Protein AF-A0A6V7K1M5-F1 (afdb_monomer_lite)

pLDDT: mean 80.08, std 12.72, range [46.94, 94.69]

Structure (mmCIF, N/CA/C/O backbone):
data_AF-A0A6V7K1M5-F1
#
_entry.id   AF-A0A6V7K1M5-F1
#
loop_
_atom_site.group_PDB
_atom_site.id
_atom_site.type_symbol
_atom_site.label_atom_id
_atom_site.label_alt_id
_atom_site.label_comp_id
_atom_site.label_asym_id
_atom_site.label_entity_id
_atom_site.label_seq_id
_atom_site.pdbx_PDB_ins_code
_atom_site.Cartn_x
_atom_site.Cartn_y
_atom_site.Cartn_z
_atom_site.occupancy
_atom_site.B_iso_or_equiv
_atom_site.auth_seq_id
_atom_site.auth_comp_id
_atom_site.auth_asym_id
_atom_site.auth_atom_id
_atom_site.pdbx_PDB_model_num
ATOM 1 N N . ALA A 1 1 ? 16.543 -2.534 -10.022 1.00 59.41 1 ALA A N 1
ATOM 2 C CA . ALA A 1 1 ? 15.081 -2.476 -9.816 1.00 59.41 1 ALA A CA 1
ATOM 3 C C . ALA A 1 1 ? 14.669 -3.767 -9.125 1.00 59.41 1 ALA A C 1
ATOM 5 O O . ALA A 1 1 ? 15.371 -4.754 -9.312 1.00 59.41 1 ALA A O 1
ATOM 6 N N . GLY A 1 2 ? 13.635 -3.751 -8.284 1.00 70.31 2 GLY A N 1
ATOM 7 C CA . GLY A 1 2 ? 13.153 -4.983 -7.650 1.00 70.31 2 GLY A CA 1
ATOM 8 C C . GLY A 1 2 ? 12.449 -5.914 -8.647 1.00 70.31 2 GLY A C 1
ATOM 9 O O . GLY A 1 2 ? 12.216 -5.525 -9.790 1.00 70.31 2 GLY A O 1
ATOM 10 N N . ASP A 1 3 ? 12.139 -7.135 -8.213 1.00 83.81 3 ASP A N 1
ATOM 11 C CA . ASP A 1 3 ? 11.493 -8.164 -9.036 1.00 83.81 3 ASP A CA 1
ATOM 12 C C . ASP A 1 3 ? 10.004 -7.843 -9.256 1.00 83.81 3 ASP A C 1
ATOM 14 O O . ASP A 1 3 ? 9.194 -7.871 -8.328 1.00 83.81 3 ASP A O 1
ATOM 18 N N . GLU A 1 4 ? 9.640 -7.520 -10.497 1.00 83.56 4 GLU A N 1
ATOM 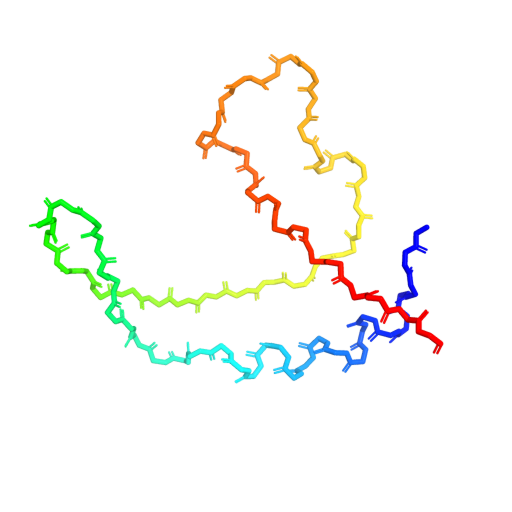19 C CA . GLU A 1 4 ? 8.268 -7.182 -10.879 1.00 83.56 4 GLU A CA 1
ATOM 20 C C . GLU A 1 4 ? 7.285 -8.332 -10.624 1.00 83.56 4 GLU A C 1
ATOM 22 O O . GLU A 1 4 ? 6.187 -8.095 -10.113 1.00 83.56 4 GLU A O 1
ATOM 27 N N . ALA A 1 5 ? 7.675 -9.574 -10.926 1.00 88.06 5 ALA A N 1
ATOM 28 C CA . ALA A 1 5 ? 6.811 -10.737 -10.748 1.00 88.06 5 ALA A CA 1
ATOM 29 C C . ALA A 1 5 ? 6.499 -10.957 -9.263 1.00 88.06 5 ALA A C 1
ATOM 31 O O . ALA A 1 5 ? 5.349 -11.227 -8.899 1.00 88.06 5 ALA A O 1
ATOM 32 N N . LEU A 1 6 ? 7.495 -10.745 -8.398 1.00 86.94 6 LEU A N 1
ATOM 33 C CA . LEU A 1 6 ? 7.305 -10.766 -6.951 1.00 86.94 6 LEU A CA 1
ATOM 34 C C . LEU A 1 6 ? 6.284 -9.707 -6.508 1.00 86.94 6 LEU A C 1
ATOM 36 O O . LEU A 1 6 ? 5.319 -10.042 -5.821 1.00 86.94 6 LEU A O 1
ATOM 40 N N . PHE A 1 7 ? 6.428 -8.445 -6.924 1.00 84.69 7 PHE A N 1
ATOM 41 C CA . PHE A 1 7 ? 5.485 -7.389 -6.524 1.00 84.69 7 PHE A CA 1
ATOM 42 C C . PHE A 1 7 ? 4.069 -7.611 -7.060 1.00 84.69 7 PHE A C 1
ATOM 44 O O . PHE A 1 7 ? 3.093 -7.368 -6.344 1.00 84.69 7 PHE A O 1
ATOM 51 N N . LEU A 1 8 ? 3.936 -8.117 -8.288 1.00 87.81 8 LEU A N 1
ATOM 52 C CA . LEU A 1 8 ? 2.638 -8.488 -8.849 1.00 87.81 8 LEU A CA 1
ATOM 53 C C . LEU A 1 8 ? 1.978 -9.617 -8.050 1.00 87.81 8 LEU A C 1
ATOM 55 O O . LEU A 1 8 ? 0.766 -9.569 -7.839 1.00 87.81 8 LEU A O 1
ATOM 59 N N . SER A 1 9 ? 2.757 -10.578 -7.542 1.00 90.31 9 SER A N 1
ATOM 60 C CA . SER A 1 9 ? 2.230 -11.641 -6.676 1.00 90.31 9 SER A CA 1
ATOM 61 C C . SER A 1 9 ? 1.694 -11.106 -5.337 1.00 90.31 9 SER A C 1
ATOM 63 O O . SER A 1 9 ? 0.698 -11.610 -4.819 1.00 90.31 9 SER A O 1
ATOM 65 N N . LEU A 1 10 ? 2.294 -10.034 -4.807 1.00 88.69 10 LEU A N 1
ATOM 66 C CA . LEU A 1 10 ? 1.881 -9.402 -3.548 1.00 88.69 10 LEU A CA 1
ATOM 67 C C . LEU A 1 10 ? 0.683 -8.458 -3.711 1.00 88.69 10 LEU A C 1
ATOM 69 O O . LEU A 1 10 ? -0.058 -8.236 -2.751 1.00 88.69 10 LEU A O 1
ATOM 73 N N . LYS A 1 11 ? 0.475 -7.910 -4.914 1.00 87.62 11 LYS A N 1
ATOM 74 C CA . LYS A 1 11 ? -0.538 -6.885 -5.213 1.00 87.62 11 LYS A CA 1
ATOM 75 C C . LYS A 1 11 ? -1.921 -7.227 -4.660 1.00 87.62 11 LYS A C 1
ATOM 77 O O . LYS A 1 11 ? -2.524 -6.399 -3.982 1.00 87.62 11 LYS A O 1
ATOM 82 N N . ASN A 1 12 ? -2.435 -8.421 -4.954 1.00 88.88 12 ASN A N 1
ATOM 83 C CA . ASN A 1 12 ? -3.802 -8.787 -4.571 1.00 88.88 12 ASN A CA 1
ATOM 84 C C . ASN A 1 12 ? -3.959 -8.876 -3.051 1.00 88.88 12 ASN A C 1
ATOM 86 O O . ASN A 1 12 ? -4.917 -8.330 -2.509 1.00 88.88 12 ASN A O 1
ATOM 90 N N . ASN A 1 13 ? -2.986 -9.485 -2.371 1.00 90.25 13 ASN A N 1
ATOM 91 C CA . ASN A 1 13 ? -2.991 -9.598 -0.914 1.00 90.25 13 ASN A CA 1
ATOM 92 C C . ASN A 1 13 ? -2.927 -8.215 -0.255 1.00 90.25 13 ASN A C 1
ATOM 94 O O . ASN A 1 13 ? -3.660 -7.949 0.693 1.00 90.25 13 ASN A O 1
ATOM 98 N N . LEU A 1 14 ? -2.100 -7.310 -0.786 1.00 87.81 14 LEU A N 1
ATOM 99 C CA . LEU A 1 14 ? -1.988 -5.946 -0.272 1.00 87.81 14 LEU A CA 1
ATOM 100 C C . LEU A 1 14 ? -3.274 -5.142 -0.474 1.00 87.81 14 LEU A C 1
ATOM 102 O O . LEU A 1 14 ? -3.692 -4.439 0.439 1.00 87.81 14 LEU A O 1
ATOM 106 N N . LEU A 1 15 ? -3.924 -5.261 -1.635 1.00 88.12 15 LEU A N 1
ATOM 107 C CA . LEU A 1 15 ? -5.201 -4.587 -1.887 1.00 88.12 15 LEU A CA 1
ATOM 108 C C . LEU A 1 15 ? -6.320 -5.122 -0.985 1.00 88.12 15 LEU A C 1
ATOM 110 O O . LEU A 1 15 ? -7.125 -4.339 -0.493 1.00 88.12 15 LEU A O 1
ATOM 114 N N . GLN A 1 16 ? -6.351 -6.433 -0.734 1.00 89.50 16 GLN A N 1
ATOM 115 C CA . GLN A 1 16 ? -7.328 -7.059 0.164 1.00 89.50 16 GLN A CA 1
ATOM 116 C C . GLN A 1 16 ? -7.074 -6.751 1.644 1.00 89.50 16 GLN A C 1
ATOM 118 O O . GLN A 1 16 ? -8.012 -6.761 2.436 1.00 89.50 16 GLN A O 1
ATOM 123 N N . ALA A 1 17 ? -5.828 -6.460 2.024 1.00 89.81 17 ALA A N 1
ATOM 124 C CA . ALA A 1 17 ? -5.476 -6.067 3.385 1.00 89.81 17 ALA A CA 1
ATOM 125 C C . ALA A 1 17 ? -5.923 -4.635 3.737 1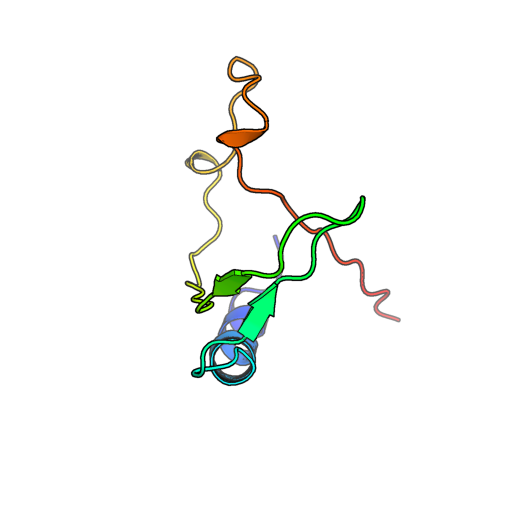.00 89.81 17 ALA A C 1
ATOM 127 O O . ALA A 1 17 ? -5.879 -4.250 4.907 1.00 89.81 17 ALA A O 1
ATOM 128 N N . ILE A 1 18 ? -6.342 -3.834 2.752 1.00 89.50 18 ILE A N 1
ATOM 129 C CA . ILE A 1 18 ? -6.831 -2.477 2.993 1.00 89.50 18 ILE A CA 1
ATOM 130 C C . ILE A 1 18 ? -8.272 -2.543 3.511 1.00 89.50 18 ILE A C 1
ATOM 132 O O . ILE A 1 18 ? -9.119 -3.181 2.883 1.00 89.50 18 ILE A O 1
ATOM 136 N N . PRO A 1 19 ? -8.586 -1.851 4.620 1.00 91.19 19 PRO A N 1
ATOM 137 C CA . PRO A 1 19 ? -9.950 -1.770 5.122 1.00 91.19 19 PRO A CA 1
ATOM 138 C C . PRO A 1 19 ? -10.917 -1.222 4.063 1.00 91.19 19 PRO A C 1
ATOM 140 O O . PRO A 1 19 ? -10.738 -0.112 3.564 1.00 91.19 19 PRO A O 1
ATOM 143 N N . LEU A 1 20 ? -11.958 -1.999 3.751 1.00 89.56 20 LEU A N 1
ATOM 144 C CA . LEU A 1 20 ? -13.052 -1.576 2.863 1.00 89.56 20 LEU A CA 1
ATOM 145 C C . LEU A 1 20 ? -13.979 -0.562 3.547 1.00 89.56 20 LEU A C 1
ATOM 147 O O . LEU A 1 20 ? -14.558 0.320 2.905 1.00 89.56 20 LEU A O 1
ATOM 151 N N . GLU A 1 21 ? -14.104 -0.693 4.864 1.00 93.00 21 GLU A N 1
ATOM 152 C CA . GLU A 1 21 ? -14.912 0.184 5.692 1.00 93.00 21 GLU A CA 1
ATOM 153 C C . GLU A 1 21 ? -14.160 1.451 6.089 1.00 93.00 21 GLU A C 1
ATOM 155 O O . GLU A 1 21 ? -12.931 1.540 6.043 1.00 93.00 21 GLU A O 1
ATOM 160 N N . SER A 1 22 ? -14.932 2.456 6.493 1.00 93.12 22 SER A N 1
ATOM 161 C CA . SER A 1 22 ? -14.363 3.695 7.009 1.00 93.12 22 SER A CA 1
ATOM 162 C C . SER A 1 22 ? -13.617 3.436 8.320 1.00 93.12 22 SER A C 1
ATOM 164 O O . SER A 1 22 ? -14.137 2.769 9.213 1.00 93.12 22 SER A O 1
ATOM 166 N N . VAL A 1 23 ? -12.418 3.997 8.451 1.00 92.56 23 VAL A N 1
ATOM 167 C CA . VAL A 1 23 ? -11.558 3.868 9.632 1.00 92.56 23 VAL A CA 1
ATOM 168 C C . VAL A 1 23 ? -11.368 5.210 10.330 1.00 92.56 23 VAL A C 1
ATOM 170 O O . VAL A 1 23 ? -11.415 6.275 9.709 1.00 92.56 23 VAL A O 1
ATOM 173 N N . GLU A 1 24 ? -11.129 5.173 11.639 1.00 93.56 24 GLU A N 1
ATOM 174 C CA . GLU A 1 24 ? -10.798 6.370 12.411 1.00 93.56 24 GLU A CA 1
ATOM 175 C C . GLU A 1 24 ? -9.352 6.809 12.164 1.00 93.56 24 GLU A C 1
ATOM 177 O O . GLU A 1 24 ? -8.395 6.113 12.505 1.00 93.56 24 GLU A O 1
ATOM 182 N N . TRP A 1 25 ? -9.176 8.025 11.659 1.00 91.06 25 TRP A N 1
ATOM 183 C CA . TRP A 1 25 ? -7.886 8.688 11.602 1.00 91.06 25 TRP A CA 1
ATOM 184 C C . TRP A 1 25 ? -7.671 9.554 12.841 1.00 91.06 25 TRP A C 1
ATOM 186 O O . TRP A 1 25 ? -8.240 10.644 12.984 1.00 91.06 25 TRP A O 1
ATOM 196 N N . ARG A 1 26 ? -6.805 9.067 13.731 1.00 91.88 26 ARG A N 1
ATOM 197 C CA . ARG A 1 26 ? -6.354 9.789 14.925 1.00 91.88 26 ARG A CA 1
ATOM 198 C C . ARG A 1 26 ? -5.094 10.580 14.599 1.00 91.88 26 ARG A C 1
ATOM 200 O O . ARG A 1 26 ? -4.125 10.038 14.073 1.00 91.88 26 ARG A O 1
ATOM 207 N N . ARG A 1 27 ? -5.113 11.879 14.894 1.00 87.12 27 ARG A N 1
ATOM 208 C CA . ARG A 1 27 ? -4.015 12.806 14.594 1.00 87.12 27 ARG A CA 1
ATOM 209 C C . ARG A 1 27 ? -3.412 13.339 15.888 1.00 87.12 27 ARG A C 1
ATOM 211 O O . ARG A 1 27 ? -4.127 13.586 16.855 1.00 87.12 27 ARG A O 1
ATOM 218 N N . SER A 1 28 ? -2.101 13.558 15.877 1.00 89.88 28 SER A N 1
ATOM 219 C CA . SER A 1 28 ? -1.358 14.098 17.018 1.00 89.88 28 SER A CA 1
ATOM 220 C C . SER A 1 28 ? -1.880 15.469 17.467 1.00 89.88 28 SER A C 1
ATOM 222 O O . SER A 1 28 ? -2.513 16.195 16.692 1.00 89.88 28 SER A O 1
ATOM 224 N N . PHE A 1 29 ? -1.542 15.843 18.705 1.00 89.56 29 PHE A N 1
ATOM 225 C CA . PHE A 1 29 ? -1.874 17.136 19.322 1.00 89.56 29 PHE A CA 1
ATOM 226 C C . PHE A 1 29 ? -3.380 17.385 19.499 1.00 89.56 29 PHE A C 1
ATOM 228 O O . PHE A 1 29 ? -3.863 18.487 19.252 1.00 89.56 29 PHE A O 1
ATOM 235 N N . GLY A 1 30 ? -4.134 16.352 19.896 1.00 89.00 30 GLY A N 1
ATOM 236 C CA . GLY A 1 30 ? -5.547 16.485 20.280 1.00 89.00 30 GLY A CA 1
ATOM 237 C C . GLY A 1 30 ? -6.482 16.907 19.144 1.00 89.00 30 GLY A C 1
ATOM 238 O O . GLY A 1 30 ? -7.584 17.391 19.392 1.00 89.00 30 GLY A O 1
ATOM 239 N N . ARG A 1 31 ? -6.050 16.763 17.887 1.00 92.62 31 ARG A N 1
ATOM 240 C CA . ARG A 1 31 ? -6.873 17.122 16.730 1.00 92.62 31 ARG A CA 1
ATOM 241 C C . ARG A 1 31 ? -8.096 16.193 16.642 1.00 92.62 31 ARG A C 1
ATOM 243 O O . ARG A 1 31 ? -7.957 15.005 16.938 1.00 92.62 31 ARG A O 1
ATOM 250 N N . PRO A 1 32 ? -9.257 16.692 16.175 1.00 94.69 32 PRO A N 1
ATOM 251 C CA . PRO A 1 32 ? -10.463 15.880 16.053 1.00 94.69 32 PRO A CA 1
ATOM 252 C C . PRO A 1 32 ? -10.243 14.625 15.207 1.00 94.69 32 PRO A C 1
ATOM 254 O O . PRO A 1 32 ? -9.582 14.678 14.162 1.00 94.69 32 PRO A O 1
ATOM 257 N N . ILE A 1 33 ? -10.833 13.518 15.658 1.00 94.69 33 ILE A N 1
ATOM 258 C CA . ILE A 1 33 ? -10.853 12.254 14.923 1.00 94.69 33 ILE A CA 1
ATOM 259 C C . ILE A 1 33 ? -11.683 12.447 13.654 1.00 94.69 33 ILE A C 1
ATOM 261 O O . ILE A 1 33 ? -12.757 13.050 13.685 1.00 94.69 33 ILE A O 1
ATOM 265 N N . LYS A 1 34 ? -11.175 11.943 12.529 1.00 93.75 34 LYS A N 1
ATOM 266 C CA . LYS A 1 34 ? -11.901 11.928 11.255 1.00 93.75 34 LYS A CA 1
ATOM 267 C C . LYS A 1 34 ? -12.158 10.496 10.823 1.00 93.75 34 LYS A C 1
ATOM 269 O O . LYS A 1 34 ? -11.264 9.668 10.927 1.00 93.75 34 LYS A O 1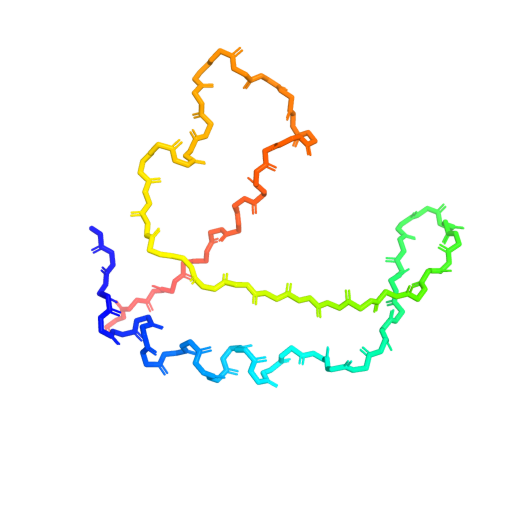
ATOM 274 N N . SER A 1 35 ? -13.344 10.226 10.296 1.00 94.50 35 SER A N 1
ATOM 275 C CA . SER A 1 35 ? -13.627 8.967 9.607 1.00 94.50 35 SER A CA 1
ATOM 276 C C . SER A 1 35 ? -13.153 9.084 8.157 1.00 94.50 35 SER A C 1
ATOM 278 O O . SER A 1 35 ? -13.495 10.062 7.485 1.00 94.50 35 SER A O 1
ATOM 280 N N . ILE A 1 36 ? -12.321 8.150 7.695 1.00 92.69 36 ILE A N 1
ATOM 281 C CA . ILE A 1 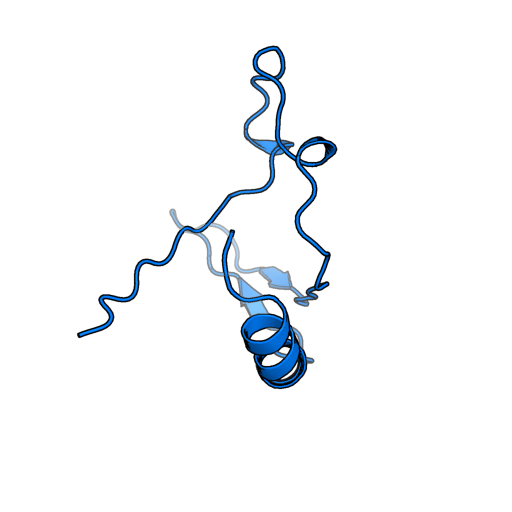36 ? -11.758 8.149 6.339 1.00 92.69 36 ILE A CA 1
ATOM 282 C C . ILE A 1 36 ? -11.899 6.774 5.689 1.00 92.69 36 ILE A C 1
ATOM 284 O O . ILE A 1 36 ? -11.800 5.753 6.359 1.00 92.69 36 ILE A O 1
ATOM 288 N N . LYS A 1 37 ? -12.053 6.744 4.365 1.00 92.19 37 LYS A N 1
ATOM 289 C CA . LYS A 1 37 ? -11.904 5.520 3.572 1.00 92.19 37 LYS A CA 1
ATOM 290 C C . LYS A 1 37 ? -10.534 5.503 2.920 1.00 92.19 37 LYS A C 1
ATOM 292 O O . LYS A 1 37 ? -10.088 6.523 2.393 1.00 92.19 37 LYS A O 1
ATOM 297 N N . LEU A 1 38 ? -9.880 4.351 2.966 1.00 87.94 38 LEU A N 1
ATOM 298 C CA . LEU A 1 38 ? -8.590 4.143 2.329 1.00 87.94 38 LEU A CA 1
ATOM 299 C C . LEU A 1 38 ? -8.797 3.512 0.955 1.00 87.94 38 LEU A C 1
ATOM 301 O O . LEU A 1 38 ? -9.702 2.710 0.750 1.00 87.94 38 LEU A O 1
ATOM 305 N N . ASN A 1 39 ? -7.949 3.894 0.010 1.00 85.44 39 ASN A N 1
ATOM 306 C CA . ASN A 1 39 ? -7.868 3.259 -1.293 1.00 85.44 39 ASN A CA 1
ATOM 307 C C . ASN A 1 39 ? -6.396 3.199 -1.701 1.00 85.44 39 ASN A C 1
ATOM 309 O O . ASN A 1 39 ? -5.622 4.091 -1.343 1.00 85.44 39 ASN A O 1
ATOM 313 N N . ALA A 1 40 ? -6.016 2.174 -2.453 1.00 85.44 40 ALA A N 1
ATOM 314 C CA . ALA A 1 40 ? -4.682 2.070 -3.017 1.00 85.44 40 ALA A CA 1
ATOM 315 C C . ALA A 1 40 ? -4.744 1.630 -4.472 1.00 85.44 40 ALA A C 1
ATOM 317 O O . ALA A 1 40 ? -5.625 0.888 -4.900 1.00 85.44 40 ALA A O 1
ATOM 318 N N . SER A 1 41 ? -3.748 2.080 -5.224 1.00 85.31 41 SER A N 1
ATOM 319 C CA . SER A 1 41 ? -3.531 1.667 -6.600 1.00 85.31 41 SER A CA 1
ATOM 320 C C . SER A 1 41 ? -2.093 1.196 -6.745 1.00 85.31 41 SER A C 1
ATOM 322 O O . SER A 1 41 ? -1.171 1.798 -6.198 1.00 85.31 41 SER A O 1
ATOM 324 N N . PHE A 1 42 ? -1.920 0.088 -7.457 1.00 85.25 42 PHE A N 1
ATOM 325 C CA . PHE A 1 42 ? -0.606 -0.419 -7.823 1.00 85.25 42 PHE A CA 1
ATOM 326 C C . PHE A 1 42 ? -0.259 0.112 -9.207 1.00 85.25 42 PHE A C 1
ATOM 328 O O . PHE A 1 42 ? -0.983 -0.165 -10.166 1.00 85.25 42 PHE A O 1
ATOM 335 N N . VAL A 1 43 ? 0.843 0.850 -9.297 1.00 83.81 43 VAL A N 1
ATOM 336 C CA . VAL A 1 43 ? 1.364 1.396 -10.551 1.00 83.81 43 VAL A CA 1
ATOM 337 C C . VAL A 1 43 ? 2.789 0.891 -10.780 1.00 83.81 43 VAL A C 1
ATOM 339 O O . VAL A 1 43 ? 3.546 0.776 -9.812 1.00 83.81 43 VAL A O 1
ATOM 342 N N . PRO A 1 44 ? 3.175 0.572 -12.028 1.00 81.56 44 PRO A N 1
ATOM 343 C CA . PRO A 1 44 ? 4.566 0.291 -12.355 1.00 81.56 44 PRO A CA 1
ATOM 344 C C . PRO A 1 44 ? 5.462 1.475 -11.992 1.00 81.56 44 PRO A C 1
ATOM 346 O O . PRO A 1 44 ? 5.047 2.634 -12.075 1.00 81.56 44 PRO A O 1
ATOM 349 N N . PHE A 1 45 ? 6.705 1.189 -11.611 1.00 80.06 45 PHE A N 1
ATOM 350 C CA . PHE A 1 45 ? 7.678 2.241 -11.355 1.00 80.06 45 PHE A CA 1
ATOM 351 C C . PHE A 1 45 ? 7.899 3.081 -12.621 1.00 80.06 45 PHE A C 1
ATOM 353 O O . PHE A 1 45 ? 8.219 2.546 -13.681 1.00 80.06 45 PHE A O 1
ATOM 360 N N . SER A 1 46 ? 7.782 4.402 -12.48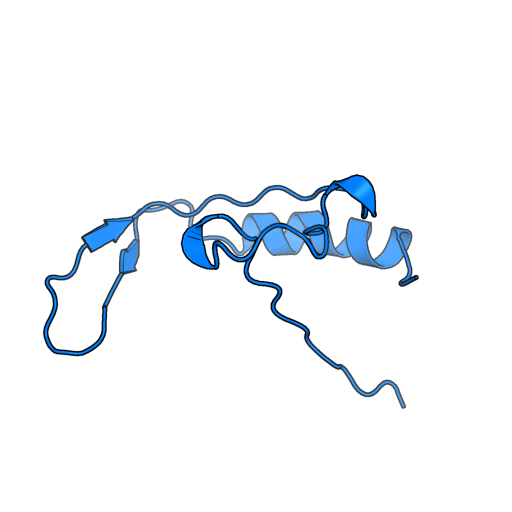4 1.00 82.12 46 SER A N 1
ATOM 361 C CA . SER A 1 46 ? 8.148 5.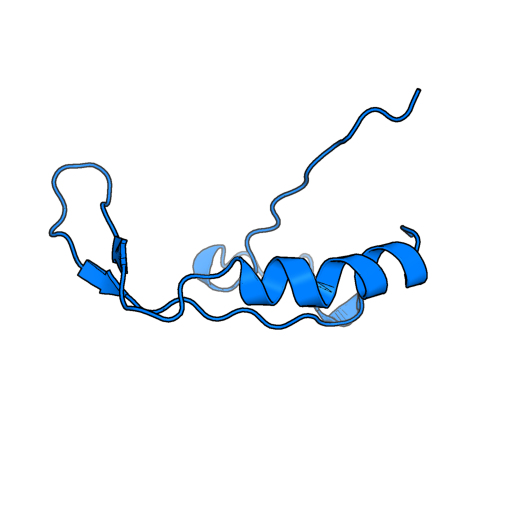366 -13.518 1.00 82.12 46 SER A CA 1
ATOM 362 C C . SER A 1 46 ? 9.012 6.464 -12.912 1.00 82.12 46 SER A C 1
ATOM 364 O O . SER A 1 46 ? 8.653 7.057 -11.894 1.00 82.12 46 SER A O 1
ATOM 366 N N . ARG A 1 47 ? 10.145 6.757 -13.559 1.00 81.62 47 ARG A N 1
ATOM 367 C CA . ARG A 1 47 ? 11.030 7.858 -13.156 1.00 81.62 47 ARG A CA 1
ATOM 368 C C . ARG A 1 47 ? 10.332 9.211 -13.299 1.00 81.62 47 ARG A C 1
ATOM 370 O O . ARG A 1 47 ? 10.584 10.095 -12.492 1.00 81.62 47 ARG A O 1
ATOM 377 N N . ASP A 1 48 ? 9.425 9.338 -14.261 1.00 83.12 48 ASP A N 1
ATOM 378 C CA . ASP A 1 48 ? 8.703 10.584 -14.533 1.00 83.12 48 ASP A CA 1
ATOM 379 C C . ASP A 1 48 ? 7.662 10.907 -13.451 1.00 83.12 48 ASP A C 1
ATOM 381 O O . ASP A 1 48 ? 7.239 12.051 -13.315 1.00 83.12 48 ASP A O 1
ATOM 385 N N . ALA A 1 49 ? 7.258 9.907 -12.658 1.00 77.50 49 ALA A N 1
ATOM 386 C CA . ALA A 1 49 ? 6.392 10.103 -11.497 1.00 77.50 49 ALA A CA 1
ATOM 387 C C . ALA A 1 49 ? 7.161 10.594 -10.256 1.00 77.50 49 ALA A C 1
ATOM 389 O O . ALA A 1 49 ? 6.539 10.955 -9.254 1.00 77.50 49 ALA A O 1
ATOM 390 N N . LEU A 1 50 ? 8.499 10.587 -10.292 1.00 78.12 50 LEU A N 1
ATOM 391 C CA . LEU A 1 50 ? 9.312 11.087 -9.191 1.00 78.12 50 LEU A CA 1
ATOM 392 C C . LEU A 1 50 ? 9.392 12.621 -9.234 1.00 78.12 50 LEU A C 1
ATOM 394 O O . LEU A 1 50 ? 9.451 13.210 -10.314 1.00 78.12 50 LEU A O 1
ATOM 398 N N . PRO A 1 51 ? 9.434 13.284 -8.066 1.00 76.25 51 PRO A N 1
ATOM 399 C CA . PRO A 1 51 ? 9.678 14.719 -7.986 1.00 76.25 51 PRO A CA 1
ATOM 400 C C . PRO A 1 51 ? 10.954 15.127 -8.734 1.00 76.25 51 PRO A C 1
ATOM 402 O O . PRO A 1 51 ? 11.992 14.484 -8.586 1.00 76.25 51 PRO A O 1
ATOM 405 N N . SER A 1 52 ? 10.893 16.219 -9.501 1.00 74.25 52 SER A N 1
ATOM 406 C CA . SER A 1 52 ? 12.094 16.850 -10.066 1.00 74.25 52 SER A CA 1
ATOM 407 C C . SER A 1 52 ? 12.705 17.832 -9.063 1.00 74.25 52 SER A C 1
ATOM 409 O O . SER A 1 52 ? 11.979 18.428 -8.271 1.00 74.25 52 SER A O 1
ATOM 411 N N . GLU A 1 53 ? 14.020 18.062 -9.129 1.00 70.69 53 GLU A N 1
ATOM 412 C CA . GLU A 1 53 ? 14.785 18.918 -8.193 1.00 70.69 53 GLU A CA 1
ATOM 413 C C . GLU A 1 53 ? 14.274 20.369 -8.051 1.00 70.69 53 GLU A C 1
ATOM 415 O O . GLU A 1 53 ? 14.715 21.108 -7.173 1.00 70.69 53 GLU A O 1
ATOM 420 N N . LYS A 1 54 ? 13.357 20.811 -8.919 1.00 69.75 54 LYS A N 1
ATOM 421 C CA . LYS A 1 54 ? 12.809 22.173 -8.915 1.00 69.75 54 LYS A CA 1
ATOM 422 C C . LYS A 1 54 ? 11.496 22.315 -8.143 1.00 69.75 54 LYS A C 1
ATOM 424 O O . LYS A 1 54 ? 11.057 23.447 -7.950 1.00 69.75 54 LYS A O 1
ATOM 429 N N . ASP A 1 55 ? 10.879 21.219 -7.705 1.00 67.31 55 ASP A N 1
ATOM 430 C CA . ASP A 1 55 ? 9.646 21.258 -6.915 1.00 67.31 55 ASP A CA 1
ATOM 431 C C . ASP A 1 55 ? 9.941 20.921 -5.447 1.00 67.31 55 ASP A C 1
ATOM 433 O O . ASP A 1 55 ? 10.434 19.845 -5.121 1.00 67.31 55 ASP A O 1
ATOM 437 N N . TRP A 1 56 ? 9.674 21.886 -4.565 1.00 66.00 56 TRP A N 1
ATOM 438 C CA . TRP A 1 56 ? 9.957 21.811 -3.126 1.00 66.00 56 TRP A CA 1
ATOM 439 C C . TRP A 1 56 ? 8.670 21.711 -2.293 1.00 66.00 56 TRP A C 1
ATOM 441 O O . TRP A 1 56 ? 8.695 21.811 -1.061 1.00 66.00 56 TRP A O 1
ATOM 451 N N . HIS A 1 57 ? 7.510 21.535 -2.937 1.00 72.44 57 HIS A N 1
ATOM 452 C CA . HIS A 1 57 ? 6.232 21.437 -2.241 1.00 72.44 57 HIS A CA 1
ATOM 453 C C . HIS A 1 57 ? 6.019 20.041 -1.644 1.00 72.44 57 HIS A C 1
ATOM 455 O O . HIS A 1 57 ? 5.336 19.199 -2.219 1.00 72.44 57 HIS A O 1
ATOM 461 N N . LEU A 1 58 ? 6.497 19.835 -0.413 1.00 64.44 58 LEU A N 1
ATOM 462 C CA . LEU A 1 58 ? 6.345 18.580 0.346 1.00 64.44 58 LEU A CA 1
ATOM 463 C C . LEU A 1 58 ? 4.912 18.017 0.373 1.00 64.44 58 LEU A C 1
ATOM 465 O O . LEU A 1 58 ? 4.729 16.807 0.372 1.00 64.44 58 LEU A O 1
ATOM 469 N N . ILE A 1 59 ? 3.890 18.880 0.379 1.00 70.00 59 ILE A N 1
ATOM 470 C CA . ILE A 1 59 ? 2.474 18.467 0.418 1.00 70.00 59 ILE A CA 1
ATOM 471 C C . ILE A 1 59 ? 2.025 17.819 -0.900 1.00 70.00 59 ILE A C 1
ATOM 473 O O . ILE A 1 59 ? 1.104 17.006 -0.901 1.00 70.00 59 ILE A O 1
ATOM 477 N N . LYS A 1 60 ? 2.644 18.191 -2.024 1.00 68.38 60 LYS A N 1
ATOM 478 C CA . LYS A 1 60 ? 2.277 17.702 -3.360 1.00 68.38 60 LYS A CA 1
ATOM 479 C C . LYS A 1 60 ? 3.058 16.455 -3.763 1.00 68.38 60 LYS A C 1
ATOM 481 O O . LYS A 1 60 ? 2.711 15.828 -4.761 1.00 68.38 60 LYS A O 1
ATOM 486 N N . HIS A 1 61 ? 4.090 16.096 -3.005 1.00 68.00 61 HIS A N 1
ATOM 487 C CA . HIS A 1 61 ? 4.922 14.949 -3.320 1.00 68.00 61 HIS A CA 1
ATOM 488 C C . HIS A 1 61 ? 4.396 13.667 -2.678 1.00 68.00 61 HIS A C 1
ATOM 490 O O . HIS A 1 61 ? 3.917 13.689 -1.540 1.00 68.00 61 HIS A O 1
ATOM 496 N N . PRO A 1 62 ? 4.505 12.529 -3.385 1.00 67.50 62 PRO A N 1
ATOM 497 C CA . PRO A 1 62 ? 4.255 11.239 -2.770 1.00 67.50 62 PRO A CA 1
ATOM 498 C C . PRO A 1 62 ? 5.237 11.036 -1.611 1.00 67.50 62 PRO A C 1
ATOM 500 O O . PRO A 1 62 ? 6.450 11.172 -1.774 1.00 67.50 62 PRO A O 1
ATOM 503 N N . ILE A 1 63 ? 4.713 10.703 -0.431 1.00 67.50 63 ILE A N 1
ATOM 504 C CA . ILE A 1 63 ? 5.538 10.289 0.706 1.00 67.50 63 ILE A CA 1
ATOM 505 C C . ILE A 1 63 ? 5.992 8.858 0.422 1.00 67.50 63 ILE A C 1
ATOM 507 O O . ILE A 1 63 ? 5.194 7.921 0.449 1.00 67.50 63 ILE A O 1
ATOM 511 N N . LEU A 1 64 ? 7.275 8.697 0.109 1.00 67.12 64 LEU A N 1
ATOM 512 C CA . LEU A 1 64 ? 7.873 7.394 -0.150 1.00 67.12 64 LEU A CA 1
ATOM 513 C C . LEU A 1 64 ? 8.237 6.733 1.182 1.00 67.12 64 LEU A C 1
ATOM 515 O O . LEU A 1 64 ? 9.158 7.165 1.873 1.00 67.12 64 LEU A O 1
ATOM 519 N N . HIS A 1 65 ? 7.526 5.666 1.533 1.00 60.31 65 HIS A N 1
ATOM 520 C CA . HIS A 1 65 ? 7.929 4.780 2.618 1.00 60.31 65 HIS A CA 1
ATOM 521 C C . HIS A 1 65 ? 8.862 3.707 2.049 1.00 60.31 65 HIS A C 1
ATOM 523 O O . HIS A 1 65 ? 8.437 2.868 1.257 1.00 60.31 65 HIS A O 1
ATOM 529 N N . ILE A 1 66 ? 10.142 3.760 2.420 1.00 60.72 66 ILE A N 1
ATOM 530 C CA . ILE A 1 66 ? 11.140 2.770 2.007 1.00 60.72 66 ILE A CA 1
ATOM 531 C C . ILE A 1 66 ? 11.242 1.722 3.113 1.00 60.72 66 ILE A C 1
ATOM 533 O O . ILE A 1 66 ? 11.621 2.040 4.239 1.00 60.72 66 ILE A O 1
ATOM 537 N N . TYR A 1 67 ? 10.919 0.476 2.781 1.00 51.19 67 TYR A N 1
ATOM 538 C CA . TYR A 1 67 ? 11.104 -0.669 3.666 1.00 51.19 67 TYR A CA 1
ATOM 539 C C . TYR A 1 67 ? 12.327 -1.455 3.197 1.00 51.19 67 TYR A C 1
ATOM 541 O O . TYR A 1 67 ? 12.433 -1.786 2.017 1.00 51.19 67 TYR A O 1
ATOM 549 N N . TRP A 1 68 ? 13.251 -1.732 4.114 1.00 46.94 68 TRP A N 1
ATOM 550 C CA . TRP A 1 68 ? 14.386 -2.620 3.877 1.00 46.94 68 TRP A CA 1
ATOM 551 C C . TRP A 1 68 ? 14.088 -3.951 4.552 1.00 46.94 68 TRP A C 1
ATOM 553 O O . TRP A 1 68 ? 13.860 -3.996 5.759 1.00 46.94 68 TRP A O 1
ATOM 563 N N . SER A 1 69 ? 14.078 -5.024 3.772 1.00 51.09 69 SER A N 1
ATOM 564 C CA . SER A 1 69 ? 14.152 -6.385 4.289 1.00 51.09 69 SER A CA 1
ATOM 565 C C . SER A 1 69 ? 15.566 -6.892 4.043 1.00 51.09 69 SER A C 1
ATOM 567 O O . SER A 1 69 ? 16.003 -6.943 2.893 1.00 51.09 69 SER A O 1
ATOM 569 N N . GLU A 1 70 ? 16.288 -7.240 5.106 1.00 57.00 70 GLU A N 1
ATOM 570 C CA . GLU A 1 70 ? 17.508 -8.034 4.970 1.00 57.00 70 GLU A CA 1
ATOM 571 C C . GLU A 1 70 ? 17.116 -9.404 4.413 1.00 57.00 70 GLU A C 1
ATOM 573 O O . GLU A 1 70 ? 16.345 -10.135 5.034 1.00 57.00 70 GLU A O 1
ATOM 578 N N . CYS A 1 71 ? 17.608 -9.734 3.221 1.00 58.75 71 CYS A N 1
ATOM 579 C CA . CYS A 1 71 ? 17.534 -11.092 2.701 1.00 58.75 71 CYS A CA 1
ATOM 580 C C . CYS A 1 71 ? 18.870 -11.771 3.016 1.00 58.75 71 CYS A C 1
ATOM 582 O O . CYS A 1 71 ? 19.893 -11.366 2.463 1.00 58.75 71 CYS A O 1
ATOM 584 N N . SER A 1 72 ? 18.856 -12.756 3.917 1.00 51.25 72 SER A N 1
ATOM 585 C CA . SER A 1 72 ? 19.961 -13.704 4.127 1.00 51.25 72 SER A CA 1
ATOM 586 C C . SER A 1 72 ? 19.882 -14.859 3.142 1.00 51.25 72 SER A C 1
ATOM 588 O O . SER A 1 72 ? 18.757 -15.402 3.027 1.00 51.25 72 SER A O 1
#

Organism: NCBI:txid1563983

InterPro domains:
  IPR045126 Trafficking protein particle complex subunit TRAPPC10/Trs130 [PTHR13251] (1-71)
  IPR056913 TRAPPC10/Trs130, N-terminal [PF23036] (2-72)

Secondary structure (DSSP, 8-state):
---HHHHHHHHHHHHHTS-SS-EEEEETTTEEEEEE----------GGGSPPTT---TTTS----PPPPP--

Foldseek 3Di:
DDDPVVVVVCVVVVQVPADQAWDWDDDPDPDDIDTDHDGDDDDPDDPVLQDDPVDPPPVPGDDDDDDDDDDD

Sequence (72 aa):
AGDEALFLSLKNNLLQAIPLESVEWRRSFGRPIKSIKLNASFVPFSRDALPSEKDWHLIKHPILHIYWSECS

Radius of gyration: 16.24 Å; chains: 1; bounding box: 35×36×35 Å